Protein AF-A0AAW1S9V8-F1 (afdb_monomer_lite)

Foldseek 3Di:
DPDPVVLVVLVVVLVVLVVVLDDPCLCCQQQVDDPVVCPPPPNNRSRHGDPVSVVVQCVDPSSVVSVVSVQQSQLQVLLVVLVVVCVVVVFPLPVLSVCSNVPVVVSVVVSLVRCCVVPVPPPPPVCCPDVPPHDDDDDD

Sequence (140 aa):
MRSDLHFVPLALLYLYLLVHSWEPDTLSLILPGSLAEGFKGGFSPQFLPSLSGIQLLFSRVVTAASLWVHIMAINLYAARAVYLQGLAQGVPVRHTVLLCAVCGPVGLLSHLATCALWNPVATSEQVITAPGLGPAAEAA

Radius of gyration: 19.99 Å; chains: 1; bounding box: 50×42×50 Å

Secondary structure (DSSP, 8-state):
--SGGGGHHHHHHHHHHHHHT--TTHHHHH--S-HHHHTSSSS--TTSPPHHHHHHHHHSHHHHHHHHHHHHHHHHHHHHHHHHHHHHHT---HHHHHHHHH-HHHHHHHHHHHHHHH-TTSHHHHHHSSTT-S-S-S--

pLDDT: mean 77.25, std 16.5, range [32.91, 95.44]

InterPro domains:
  IPR025461 ABA DEFICIENT 4-like [PF14108] (1-111)

Organism: NCBI:txid381761

Structure (mmCIF, N/CA/C/O backbone):
data_AF-A0AAW1S9V8-F1
#
_entry.id   AF-A0AAW1S9V8-F1
#
loop_
_atom_site.group_PDB
_atom_site.id
_atom_site.type_symbol
_atom_site.label_atom_id
_atom_site.label_alt_id
_atom_site.label_comp_id
_atom_site.label_asym_id
_atom_site.label_entity_id
_atom_site.label_seq_id
_atom_site.pdbx_PDB_ins_code
_atom_site.Cartn_x
_atom_site.Cartn_y
_atom_site.Cartn_z
_atom_site.occupancy
_atom_site.B_iso_or_equiv
_atom_site.auth_seq_id
_atom_site.auth_comp_id
_atom_site.auth_asym_id
_atom_site.auth_atom_id
_atom_site.pdbx_PDB_model_num
ATOM 1 N N . MET A 1 1 ? -19.215 -0.598 2.916 1.00 60.19 1 MET A N 1
ATOM 2 C CA . MET A 1 1 ? -17.877 -0.951 3.448 1.00 60.19 1 MET A CA 1
ATOM 3 C C . MET A 1 1 ? -17.667 -2.437 3.736 1.00 60.19 1 MET A C 1
ATOM 5 O O . MET A 1 1 ? -16.524 -2.854 3.670 1.00 60.19 1 MET A O 1
ATOM 9 N N . ARG A 1 2 ? -18.683 -3.266 4.040 1.00 65.75 2 ARG A N 1
ATOM 10 C CA . ARG A 1 2 ? -18.447 -4.715 4.249 1.00 65.75 2 ARG A CA 1
ATOM 11 C C . ARG A 1 2 ? -18.029 -5.475 2.985 1.00 65.75 2 ARG A C 1
ATOM 13 O O . ARG A 1 2 ? -17.296 -6.439 3.106 1.00 65.75 2 ARG A O 1
ATOM 20 N N . SER A 1 3 ? -18.438 -5.027 1.800 1.00 79.25 3 SER A N 1
ATOM 21 C CA . SER A 1 3 ? -18.011 -5.635 0.537 1.00 79.25 3 SER A CA 1
ATOM 22 C C . SER A 1 3 ? -16.634 -5.128 0.105 1.00 79.25 3 SER A C 1
ATOM 24 O O . SER A 1 3 ? -16.372 -3.926 0.181 1.00 79.25 3 SER A O 1
ATOM 26 N N . ASP A 1 4 ? -15.792 -6.033 -0.389 1.00 78.25 4 ASP A N 1
ATOM 27 C CA . ASP A 1 4 ? -14.463 -5.713 -0.924 1.00 78.25 4 ASP A CA 1
ATOM 28 C C . ASP A 1 4 ? -14.524 -5.153 -2.359 1.00 78.25 4 ASP A C 1
ATOM 30 O O . ASP A 1 4 ? -13.529 -4.658 -2.886 1.00 78.25 4 ASP A O 1
ATOM 34 N N . LEU A 1 5 ? -15.719 -5.125 -2.967 1.00 85.44 5 LEU A N 1
ATOM 35 C CA . LEU A 1 5 ? -15.956 -4.598 -4.317 1.00 85.44 5 LEU A CA 1
ATOM 36 C C . LEU A 1 5 ? -15.515 -3.137 -4.490 1.00 85.44 5 LEU A C 1
ATOM 38 O O . LEU A 1 5 ? -15.203 -2.713 -5.598 1.00 85.44 5 LEU A O 1
ATOM 42 N N . HIS A 1 6 ? -15.444 -2.364 -3.407 1.00 85.69 6 HIS A N 1
ATOM 43 C CA . HIS A 1 6 ? -14.998 -0.970 -3.453 1.00 85.69 6 HIS A CA 1
ATOM 44 C C . HIS A 1 6 ? -13.511 -0.817 -3.821 1.00 85.69 6 HIS A C 1
ATOM 46 O O . HIS A 1 6 ? -13.120 0.243 -4.302 1.00 85.69 6 HIS A O 1
ATOM 52 N N . PHE A 1 7 ? -12.691 -1.858 -3.632 1.00 87.38 7 PHE A N 1
ATOM 53 C CA . PHE A 1 7 ? -11.267 -1.842 -3.988 1.00 87.38 7 PHE A CA 1
ATOM 54 C C . PHE A 1 7 ? -11.005 -2.287 -5.428 1.00 87.38 7 PHE A C 1
ATOM 56 O O . PHE A 1 7 ? -9.938 -2.002 -5.964 1.00 87.38 7 PHE A O 1
ATOM 63 N N . VAL A 1 8 ? -11.981 -2.932 -6.076 1.00 91.06 8 VAL A N 1
ATOM 64 C CA . VAL A 1 8 ? -11.879 -3.411 -7.463 1.00 91.06 8 VAL A CA 1
ATOM 65 C C . VAL A 1 8 ? -11.452 -2.316 -8.447 1.00 91.06 8 VAL A C 1
ATOM 67 O O . VAL A 1 8 ? -10.481 -2.551 -9.161 1.00 91.06 8 VAL A O 1
ATOM 70 N N . PRO A 1 9 ? -12.075 -1.119 -8.503 1.00 92.81 9 PRO A N 1
ATOM 71 C CA . PRO A 1 9 ? -11.646 -0.092 -9.455 1.00 92.81 9 PRO A CA 1
ATOM 72 C C . PRO A 1 9 ? -10.193 0.343 -9.232 1.00 92.81 9 PRO A C 1
ATOM 74 O O . PRO A 1 9 ? -9.464 0.575 -10.193 1.00 92.81 9 PRO A O 1
ATOM 77 N N . LEU A 1 10 ? -9.750 0.401 -7.975 1.00 91.56 10 LEU A N 1
ATOM 78 C CA . LEU A 1 10 ? -8.387 0.789 -7.625 1.00 91.56 10 LEU A CA 1
ATOM 79 C C . LEU A 1 10 ? -7.375 -0.313 -7.967 1.00 91.56 10 LEU A C 1
ATOM 81 O O . LEU A 1 10 ? -6.297 -0.019 -8.476 1.00 91.56 10 LEU A O 1
ATOM 85 N N . ALA A 1 11 ? -7.743 -1.578 -7.753 1.00 92.25 11 ALA A N 1
ATOM 86 C CA . ALA A 1 11 ? -6.943 -2.736 -8.140 1.00 92.25 11 ALA A CA 1
ATOM 87 C C . ALA A 1 11 ? -6.803 -2.851 -9.666 1.00 92.25 11 ALA A C 1
ATOM 89 O O . ALA A 1 11 ? -5.708 -3.100 -10.166 1.00 92.25 11 ALA A O 1
ATOM 90 N N . LEU A 1 12 ? -7.887 -2.616 -10.412 1.00 95.00 12 LEU A N 1
ATOM 91 C CA . LEU A 1 12 ? -7.861 -2.592 -11.876 1.00 95.00 12 LEU A CA 1
ATOM 92 C C . LEU A 1 12 ? -7.008 -1.434 -12.403 1.00 95.00 12 LEU A C 1
ATOM 94 O O . LEU A 1 12 ? -6.202 -1.641 -13.308 1.00 95.00 12 LEU A O 1
ATOM 98 N N . LEU A 1 13 ? -7.134 -0.240 -11.815 1.00 94.81 13 LEU A N 1
ATOM 99 C CA . LEU A 1 13 ? -6.293 0.908 -12.157 1.00 94.81 13 LEU A CA 1
ATOM 100 C C . LEU A 1 13 ? -4.813 0.627 -11.873 1.00 94.81 13 LEU A C 1
ATOM 102 O O . LEU A 1 13 ? -3.963 0.927 -12.709 1.00 94.81 13 LEU A O 1
ATOM 106 N N . TYR A 1 14 ? -4.503 0.026 -10.721 1.00 94.25 14 TYR A N 1
ATOM 107 C CA . TYR A 1 14 ? -3.142 -0.392 -10.394 1.00 94.25 14 TYR A CA 1
ATOM 108 C C . TYR A 1 14 ? -2.601 -1.378 -11.428 1.00 94.25 14 TYR A C 1
ATOM 110 O O . TYR A 1 14 ? -1.521 -1.150 -11.963 1.00 94.25 14 TYR A O 1
ATOM 118 N N . LEU A 1 15 ? -3.353 -2.436 -11.747 1.00 94.38 15 LEU A N 1
ATOM 119 C CA . LEU A 1 15 ? -2.928 -3.444 -12.716 1.00 94.38 15 LEU A CA 1
ATOM 120 C C . LEU A 1 15 ? -2.704 -2.828 -14.101 1.00 94.38 15 LEU A C 1
ATOM 122 O O . LEU A 1 15 ? -1.698 -3.116 -14.746 1.00 94.38 15 LEU A O 1
ATOM 126 N N . TYR A 1 16 ? -3.602 -1.939 -14.527 1.00 95.44 16 TYR A N 1
ATOM 127 C CA . TYR A 1 16 ? -3.459 -1.191 -15.769 1.00 95.44 16 TYR A CA 1
ATOM 128 C C . TYR A 1 16 ? -2.153 -0.387 -15.789 1.00 95.44 16 TYR A C 1
ATOM 130 O O . TYR A 1 16 ? -1.352 -0.550 -16.709 1.00 95.44 16 TYR A O 1
ATOM 138 N N . LEU A 1 17 ? -1.896 0.433 -14.766 1.00 93.31 17 LEU A N 1
ATOM 139 C CA . LEU A 1 17 ? -0.679 1.248 -14.690 1.00 93.31 17 LEU A CA 1
ATOM 140 C C . LEU A 1 17 ? 0.585 0.396 -14.567 1.00 93.31 17 LEU A C 1
ATOM 142 O O . LEU A 1 17 ? 1.603 0.727 -15.166 1.00 93.31 17 LEU A O 1
ATOM 146 N N . LEU A 1 18 ? 0.524 -0.708 -13.822 1.00 92.31 18 LEU A N 1
ATOM 147 C CA . LEU A 1 18 ? 1.647 -1.617 -13.640 1.00 92.31 18 LEU A CA 1
ATOM 148 C C . LEU A 1 18 ? 2.066 -2.235 -14.974 1.00 92.31 18 LEU A C 1
ATOM 150 O O . LEU A 1 18 ? 3.240 -2.162 -15.323 1.00 92.31 18 LEU A O 1
ATOM 154 N N . VAL A 1 19 ? 1.117 -2.772 -15.744 1.00 92.38 19 VAL A N 1
ATOM 155 C CA . VAL A 1 19 ? 1.401 -3.356 -17.065 1.00 92.38 19 VAL A CA 1
ATOM 156 C C . VAL A 1 19 ? 1.964 -2.303 -18.022 1.00 92.38 19 VAL A C 1
ATOM 158 O O . VAL A 1 19 ? 2.897 -2.592 -18.762 1.00 92.38 19 VAL A O 1
ATOM 161 N N . HIS A 1 20 ? 1.463 -1.067 -17.968 1.00 91.25 20 HIS A N 1
ATOM 162 C CA . HIS A 1 20 ? 1.975 0.025 -18.803 1.00 91.25 20 HIS A CA 1
ATOM 163 C C . HIS A 1 20 ? 3.322 0.589 -18.329 1.00 91.25 20 HIS A C 1
ATOM 165 O O . HIS A 1 20 ? 4.010 1.233 -19.113 1.00 91.25 20 HIS A O 1
ATOM 171 N N . SER A 1 21 ? 3.711 0.370 -17.070 1.00 89.62 21 SER A N 1
ATOM 172 C CA . SER A 1 21 ? 5.011 0.810 -16.542 1.00 89.62 21 SER A CA 1
ATOM 173 C C . SER A 1 21 ? 6.179 -0.105 -16.916 1.00 89.62 21 SER A C 1
ATOM 175 O O . SER A 1 21 ? 7.329 0.241 -16.646 1.00 89.62 21 SER A O 1
ATOM 177 N N . TRP A 1 22 ? 5.902 -1.276 -17.499 1.00 86.06 22 TRP A N 1
ATOM 178 C CA . TRP A 1 22 ? 6.944 -2.210 -17.911 1.00 86.06 22 TRP A CA 1
ATOM 179 C C . TRP A 1 22 ? 7.695 -1.669 -19.123 1.00 86.06 22 TRP A C 1
ATOM 181 O O . TRP A 1 22 ? 7.169 -1.627 -20.234 1.00 86.06 22 TRP A O 1
ATOM 191 N N . GLU A 1 23 ? 8.955 -1.311 -18.906 1.00 84.56 23 GLU A N 1
ATOM 192 C CA . GLU A 1 23 ? 9.905 -1.000 -19.966 1.00 84.56 23 GLU A CA 1
ATOM 193 C C . GLU A 1 23 ? 10.959 -2.118 -20.075 1.00 84.56 23 GLU A C 1
ATOM 195 O O . GLU A 1 23 ? 11.191 -2.854 -19.109 1.00 84.56 23 GLU A O 1
ATOM 200 N N . PRO A 1 24 ? 11.614 -2.281 -21.240 1.00 81.25 24 PRO A N 1
ATOM 201 C CA . PRO A 1 24 ? 12.567 -3.373 -21.466 1.00 81.25 24 PRO A CA 1
ATOM 202 C C . PRO A 1 24 ? 13.739 -3.394 -20.475 1.00 81.25 24 PRO A C 1
ATOM 204 O O . PRO A 1 24 ? 14.313 -4.446 -20.209 1.00 81.25 24 PRO A O 1
ATOM 207 N N . ASP A 1 25 ? 14.087 -2.237 -19.919 1.00 82.19 25 ASP A N 1
ATOM 208 C CA . ASP A 1 25 ? 15.167 -2.051 -18.956 1.00 82.19 25 ASP A CA 1
ATOM 209 C C . ASP A 1 25 ? 14.716 -2.189 -17.492 1.00 82.19 25 ASP A C 1
ATOM 211 O O . ASP A 1 25 ? 15.561 -2.287 -16.603 1.00 82.19 25 ASP A O 1
ATOM 215 N N . THR A 1 26 ? 13.408 -2.258 -17.210 1.00 81.69 26 THR A N 1
ATOM 216 C CA . THR A 1 26 ? 12.866 -2.356 -15.845 1.00 81.69 26 THR A CA 1
ATOM 217 C C . THR A 1 26 ? 13.440 -3.555 -15.088 1.00 81.69 26 THR A C 1
ATOM 219 O O . THR A 1 26 ? 13.852 -3.416 -13.938 1.00 81.69 26 THR A O 1
ATOM 222 N N . LEU A 1 27 ? 13.530 -4.725 -15.729 1.00 78.31 27 LEU A N 1
ATOM 223 C CA . LEU A 1 27 ? 14.093 -5.924 -15.096 1.00 78.31 27 LEU A CA 1
ATOM 224 C C . LEU A 1 27 ? 15.596 -5.788 -14.839 1.00 78.31 27 LEU A C 1
ATOM 226 O O . LEU A 1 27 ? 16.070 -6.207 -13.788 1.00 78.31 27 LEU A O 1
ATOM 230 N N . SER A 1 28 ? 16.329 -5.157 -15.757 1.00 79.00 28 SER A N 1
ATOM 231 C CA . SER A 1 28 ? 17.765 -4.904 -15.604 1.00 79.00 28 SER A CA 1
ATOM 232 C C . SER A 1 28 ? 18.067 -3.903 -14.484 1.00 79.00 28 SER A C 1
ATOM 234 O O . SER A 1 28 ? 19.102 -4.013 -13.833 1.00 79.00 28 SER A O 1
ATOM 236 N N . LEU A 1 29 ? 17.165 -2.948 -14.236 1.00 75.94 29 LEU A N 1
ATOM 237 C CA . LEU A 1 29 ? 17.288 -1.964 -13.155 1.00 75.94 29 LEU A CA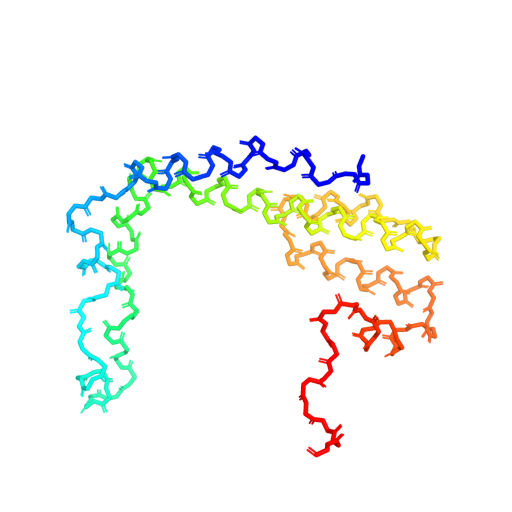 1
ATOM 238 C C . LEU A 1 29 ? 16.927 -2.544 -11.780 1.00 75.94 29 LEU A C 1
ATOM 240 O O . LEU A 1 29 ? 17.526 -2.147 -10.779 1.0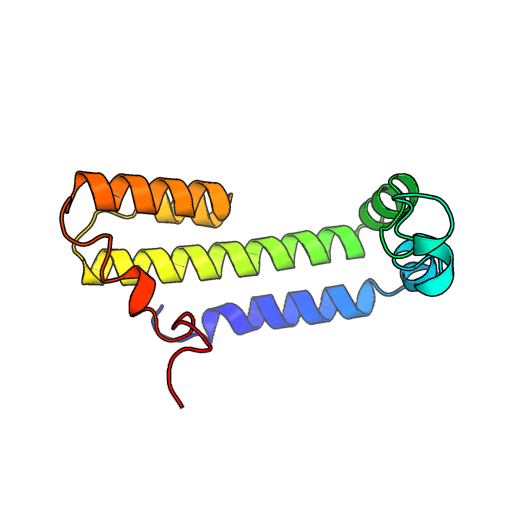0 75.94 29 LEU A O 1
ATOM 244 N N . ILE A 1 30 ? 15.955 -3.460 -11.721 1.00 77.94 30 ILE A N 1
ATOM 245 C CA . ILE A 1 30 ? 15.483 -4.068 -10.465 1.00 77.94 30 ILE A CA 1
ATOM 246 C C . ILE A 1 30 ? 16.348 -5.266 -10.054 1.00 77.94 30 ILE A C 1
ATOM 248 O O . ILE A 1 30 ? 16.597 -5.455 -8.866 1.00 77.94 30 ILE A O 1
ATOM 252 N N . LEU A 1 31 ? 16.825 -6.059 -11.016 1.00 76.06 31 LEU A N 1
ATOM 253 C CA . LEU A 1 31 ? 17.566 -7.302 -10.781 1.00 76.06 31 LEU A CA 1
ATOM 254 C C . LEU A 1 31 ? 18.890 -7.293 -11.568 1.00 76.06 31 LEU A C 1
ATOM 256 O O . LEU A 1 31 ? 19.032 -8.026 -12.549 1.00 76.06 31 LEU A O 1
ATOM 260 N N . PRO A 1 32 ? 19.871 -6.464 -11.171 1.00 67.19 32 PRO A N 1
ATOM 261 C CA . PRO A 1 32 ? 21.104 -6.295 -11.934 1.00 67.19 32 PRO A CA 1
ATOM 262 C C . PRO A 1 32 ? 22.040 -7.522 -11.944 1.00 67.19 32 PRO A C 1
ATOM 264 O O . PRO A 1 32 ? 23.022 -7.499 -12.684 1.00 67.19 32 PRO A O 1
ATOM 267 N N . GLY A 1 33 ? 21.788 -8.595 -11.177 1.00 65.44 33 GLY A N 1
ATOM 268 C CA . GLY A 1 33 ? 22.679 -9.763 -11.188 1.00 65.44 33 GLY A CA 1
ATOM 269 C C . GLY A 1 33 ? 22.148 -11.078 -10.604 1.00 65.44 33 GLY A C 1
ATOM 270 O O . GLY A 1 33 ? 20.969 -11.238 -10.303 1.00 65.44 33 GLY A O 1
ATOM 271 N N . SER A 1 34 ? 23.061 -12.051 -10.484 1.00 64.88 34 SER A N 1
ATOM 272 C CA . SER A 1 34 ? 22.815 -13.426 -10.020 1.00 64.88 34 SER A CA 1
ATOM 273 C C . SER A 1 34 ? 22.997 -13.584 -8.504 1.00 64.88 34 SER A C 1
ATOM 275 O O . SER A 1 34 ? 23.922 -13.022 -7.914 1.00 64.88 34 SER A O 1
ATOM 277 N N . LEU A 1 35 ? 22.179 -14.448 -7.884 1.00 62.06 35 LEU A N 1
ATOM 278 C CA . LEU A 1 35 ? 22.233 -14.786 -6.451 1.00 62.06 35 LEU A CA 1
ATOM 279 C C . LEU A 1 35 ? 23.611 -15.288 -6.021 1.00 62.06 35 LEU A C 1
ATOM 281 O O . LEU A 1 35 ? 24.082 -14.968 -4.936 1.00 62.06 35 LEU A O 1
ATOM 285 N N . ALA A 1 36 ? 24.282 -16.034 -6.898 1.00 63.47 36 ALA A N 1
ATOM 286 C CA . ALA A 1 36 ? 25.591 -16.608 -6.621 1.00 63.47 36 ALA A CA 1
ATOM 287 C C . ALA A 1 36 ? 26.726 -15.569 -6.617 1.00 63.47 36 ALA A C 1
ATOM 289 O O . ALA A 1 36 ? 27.781 -15.836 -6.047 1.00 63.47 36 ALA A O 1
ATOM 290 N N . GLU A 1 37 ? 26.544 -14.408 -7.251 1.00 65.31 37 GLU A N 1
ATOM 291 C CA . GLU A 1 37 ? 27.544 -13.333 -7.257 1.00 65.31 37 GLU A CA 1
ATOM 292 C C . GLU A 1 37 ? 27.366 -12.376 -6.078 1.00 65.31 37 GLU A C 1
ATOM 294 O O . GLU A 1 37 ? 28.359 -11.931 -5.506 1.00 65.31 37 GLU A O 1
ATOM 299 N N . GLY A 1 38 ? 26.123 -12.154 -5.636 1.00 65.38 38 GLY A N 1
ATOM 300 C CA . GLY A 1 38 ? 25.827 -11.284 -4.495 1.00 65.38 38 GLY A CA 1
ATOM 301 C C . GLY A 1 38 ? 26.370 -11.774 -3.144 1.00 65.38 38 GLY A C 1
ATOM 302 O O . GLY A 1 38 ? 26.550 -10.971 -2.236 1.00 65.38 38 GLY A O 1
ATOM 303 N N . PHE A 1 39 ? 26.688 -13.069 -3.010 1.00 63.91 39 PHE A N 1
ATOM 304 C CA . PHE A 1 39 ? 27.295 -13.645 -1.797 1.00 63.91 39 PHE A CA 1
ATOM 305 C C . PHE A 1 39 ? 28.827 -13.771 -1.850 1.00 63.91 39 PHE A C 1
ATOM 307 O O . PHE A 1 39 ? 29.438 -14.163 -0.856 1.00 63.91 39 PHE A O 1
ATOM 314 N N . LYS A 1 40 ? 29.477 -13.448 -2.978 1.00 68.38 40 LYS A N 1
ATOM 315 C CA . LYS A 1 40 ? 30.936 -13.623 -3.140 1.00 68.38 40 LYS A CA 1
ATOM 316 C C . LYS A 1 40 ? 31.776 -12.449 -2.619 1.00 68.38 40 LYS A C 1
ATOM 318 O O . LYS A 1 40 ? 32.985 -12.607 -2.493 1.00 68.38 40 LYS A O 1
ATOM 323 N N . GLY A 1 41 ? 31.169 -11.294 -2.320 1.00 59.91 41 GLY A N 1
ATOM 324 C CA . GLY A 1 41 ? 31.891 -10.029 -2.100 1.00 59.91 41 GLY A CA 1
ATOM 325 C C . GLY A 1 41 ? 31.452 -9.175 -0.903 1.00 59.91 41 GLY A C 1
ATOM 326 O O . GLY A 1 41 ? 31.712 -7.977 -0.907 1.00 59.91 41 GLY A O 1
ATOM 327 N N . GLY A 1 42 ? 30.799 -9.746 0.115 1.00 66.44 42 GLY A N 1
ATOM 328 C CA . GLY A 1 42 ? 30.199 -8.990 1.230 1.00 66.44 42 GLY A CA 1
ATOM 329 C C . GLY A 1 42 ? 28.696 -8.756 1.032 1.00 66.44 42 GLY A C 1
ATOM 330 O O . GLY A 1 42 ? 28.069 -9.463 0.250 1.00 66.44 42 GLY A O 1
ATOM 331 N N . PHE A 1 43 ? 28.086 -7.797 1.745 1.00 60.78 43 PHE A N 1
ATOM 332 C CA . PHE A 1 43 ? 26.657 -7.471 1.585 1.00 60.78 43 PHE A CA 1
ATOM 333 C C . PHE A 1 43 ? 26.440 -6.633 0.312 1.00 60.78 43 PHE A C 1
ATOM 335 O O . PHE A 1 43 ? 26.155 -5.438 0.364 1.00 60.78 43 PHE A O 1
ATOM 342 N N . SER A 1 44 ? 26.617 -7.270 -0.846 1.00 58.41 44 SER A N 1
ATOM 343 C CA . SER A 1 44 ? 26.351 -6.719 -2.178 1.00 58.41 44 SER A CA 1
ATOM 344 C C . SER A 1 44 ? 25.182 -7.486 -2.795 1.00 58.41 44 SER A C 1
ATOM 346 O O . SER A 1 44 ? 25.379 -8.295 -3.698 1.00 58.41 44 SER A O 1
ATOM 348 N N . PRO A 1 45 ? 23.954 -7.346 -2.269 1.00 59.50 45 PRO A N 1
ATOM 349 C CA . PRO A 1 45 ? 22.826 -8.084 -2.804 1.00 59.50 45 PRO A CA 1
ATOM 350 C C . PRO A 1 45 ? 22.531 -7.578 -4.219 1.00 59.50 45 PRO A C 1
ATOM 352 O O . PRO A 1 45 ? 21.902 -6.544 -4.410 1.00 59.50 45 PRO A O 1
ATOM 355 N N . GLN A 1 46 ? 22.964 -8.342 -5.218 1.00 60.50 46 GLN A N 1
ATOM 356 C CA . GLN A 1 46 ? 22.793 -8.045 -6.645 1.00 60.50 46 GLN A CA 1
ATOM 357 C C . GLN A 1 46 ? 21.322 -8.058 -7.117 1.00 60.50 46 GLN A C 1
ATOM 359 O O . GLN A 1 46 ? 21.050 -7.823 -8.289 1.00 60.50 46 GLN A O 1
ATOM 364 N N . PHE A 1 47 ? 20.376 -8.319 -6.207 1.00 63.19 47 PHE A N 1
ATOM 365 C CA . PHE A 1 47 ? 18.928 -8.176 -6.404 1.00 63.19 47 PHE A CA 1
ATOM 366 C C . PHE A 1 47 ? 18.327 -6.957 -5.708 1.00 63.19 47 PHE A C 1
ATOM 368 O O . PHE A 1 47 ? 17.114 -6.764 -5.766 1.00 63.19 47 PHE A O 1
ATOM 375 N N . LEU A 1 48 ? 19.135 -6.160 -5.007 1.00 68.81 48 LEU A N 1
ATOM 376 C CA . LEU A 1 48 ? 18.687 -4.845 -4.593 1.00 68.81 48 LEU A CA 1
ATOM 377 C C . LEU A 1 48 ? 18.947 -3.875 -5.744 1.00 68.81 48 LEU A C 1
ATOM 379 O O . LEU A 1 48 ? 20.084 -3.785 -6.218 1.00 68.81 48 LEU A O 1
ATOM 383 N N . PRO A 1 49 ? 17.920 -3.137 -6.194 1.00 70.06 49 PRO A N 1
ATOM 384 C CA . PRO A 1 49 ? 18.131 -2.089 -7.170 1.00 70.06 49 PRO A CA 1
ATOM 385 C C . PRO A 1 49 ? 19.118 -1.067 -6.604 1.00 70.06 49 PRO A C 1
ATOM 387 O O . PRO A 1 49 ? 19.052 -0.684 -5.431 1.00 70.06 49 PRO A O 1
ATOM 390 N N . SER A 1 50 ? 20.045 -0.616 -7.446 1.00 79.31 50 SER A N 1
ATOM 391 C CA . SER A 1 50 ? 20.940 0.477 -7.080 1.00 79.31 50 SER A CA 1
ATOM 392 C C . SER A 1 50 ? 20.125 1.746 -6.822 1.00 79.31 50 SER A C 1
ATOM 394 O O . SER A 1 50 ? 19.062 1.943 -7.411 1.00 79.31 50 SER A O 1
ATOM 396 N N . LEU A 1 51 ? 20.626 2.653 -5.976 1.00 81.50 51 LEU A N 1
ATOM 397 C CA . LEU A 1 51 ? 19.932 3.918 -5.704 1.00 81.50 51 LEU A CA 1
ATOM 398 C C . LEU A 1 51 ? 19.653 4.708 -6.997 1.00 81.50 51 LEU A C 1
ATOM 400 O O . LEU A 1 51 ? 18.585 5.297 -7.142 1.00 81.50 51 LEU A O 1
ATOM 404 N N . SER A 1 52 ? 20.580 4.667 -7.960 1.00 82.56 52 SER A N 1
ATOM 405 C CA . SER A 1 52 ? 20.398 5.262 -9.286 1.00 82.56 52 SER A CA 1
ATOM 406 C C . SER A 1 52 ? 19.326 4.547 -10.116 1.00 82.56 52 SER A C 1
ATOM 408 O O . SER A 1 52 ? 18.548 5.214 -10.795 1.00 82.56 52 SER A O 1
ATOM 410 N N . GLY A 1 53 ? 19.230 3.217 -10.032 1.00 82.50 53 GLY A N 1
ATOM 411 C CA . GLY A 1 53 ? 18.158 2.442 -10.659 1.00 82.50 53 GLY A CA 1
ATOM 412 C C . GLY A 1 53 ? 16.785 2.756 -10.063 1.00 82.50 53 GLY A C 1
ATOM 413 O O . GLY A 1 53 ? 15.828 2.969 -10.803 1.00 82.50 53 GLY A O 1
ATOM 414 N N . ILE A 1 54 ? 16.701 2.894 -8.736 1.00 85.19 54 ILE A N 1
ATOM 415 C CA . ILE A 1 54 ? 15.491 3.341 -8.029 1.00 85.19 54 ILE A CA 1
ATOM 416 C C . ILE A 1 54 ? 15.096 4.753 -8.480 1.00 85.19 54 ILE A C 1
ATOM 418 O O . ILE A 1 54 ? 13.935 4.998 -8.805 1.00 85.19 54 ILE A O 1
ATOM 422 N N . GLN A 1 55 ? 16.055 5.680 -8.529 1.00 87.50 55 GLN A N 1
ATOM 423 C CA . GLN A 1 55 ? 15.817 7.050 -8.984 1.00 87.50 55 GLN A CA 1
ATOM 424 C C . GLN A 1 55 ? 15.297 7.087 -10.426 1.00 87.50 55 GLN A C 1
ATOM 426 O O . GLN A 1 55 ? 14.381 7.852 -10.723 1.00 87.50 55 GLN A O 1
ATOM 431 N N . LEU A 1 56 ? 15.854 6.259 -11.312 1.00 87.19 56 LEU A N 1
ATOM 432 C CA . LEU A 1 56 ? 15.415 6.160 -12.702 1.00 87.19 56 LEU A CA 1
ATOM 433 C C . LEU A 1 56 ? 14.016 5.540 -12.823 1.00 87.19 56 LEU A C 1
ATOM 435 O O . LEU A 1 56 ? 13.196 6.020 -13.598 1.00 87.19 56 LEU A O 1
ATOM 439 N N . LEU A 1 57 ? 13.705 4.518 -12.026 1.00 86.81 57 LEU A N 1
ATOM 440 C CA . LEU A 1 57 ? 12.362 3.936 -11.985 1.00 86.81 57 LEU A CA 1
ATOM 441 C C . LEU A 1 57 ? 11.326 4.954 -11.496 1.00 86.81 57 LEU A C 1
ATOM 443 O O . LEU A 1 57 ? 10.253 5.049 -12.083 1.00 86.81 57 LEU A O 1
ATOM 447 N N . PHE A 1 58 ? 11.645 5.750 -10.472 1.00 87.62 58 PHE A N 1
ATOM 448 C CA . PHE A 1 58 ? 10.730 6.771 -9.949 1.00 87.62 58 PHE A CA 1
ATOM 449 C C . PHE A 1 58 ? 10.691 8.075 -10.746 1.00 87.62 58 PHE A C 1
ATOM 451 O O . PHE A 1 58 ? 9.760 8.857 -10.556 1.00 87.62 58 PHE A O 1
ATOM 458 N N . SER A 1 59 ? 11.639 8.321 -11.653 1.00 89.88 59 SER A N 1
ATOM 459 C CA . SER A 1 59 ? 11.544 9.455 -12.580 1.00 89.88 59 SER A CA 1
ATOM 460 C C . SER A 1 59 ? 10.482 9.225 -13.664 1.00 89.88 59 SER A C 1
ATOM 462 O O . SER A 1 59 ? 9.951 10.184 -14.228 1.00 89.88 59 SER A O 1
ATOM 464 N N . ARG A 1 60 ? 10.118 7.962 -13.928 1.00 90.88 60 ARG A N 1
ATOM 465 C CA . ARG A 1 60 ? 9.061 7.592 -14.872 1.00 90.88 60 ARG A CA 1
ATOM 466 C C . ARG A 1 60 ? 7.688 7.834 -14.264 1.00 90.88 60 ARG A C 1
ATOM 468 O O . ARG A 1 60 ? 7.306 7.208 -13.277 1.00 90.88 60 ARG A O 1
ATOM 475 N N . VAL A 1 61 ? 6.907 8.693 -14.915 1.00 91.31 61 VAL A N 1
ATOM 476 C CA . VAL A 1 61 ? 5.573 9.100 -14.444 1.00 91.31 61 VAL A CA 1
ATOM 477 C C . VAL A 1 61 ? 4.641 7.901 -14.252 1.00 91.31 61 VAL A C 1
ATOM 479 O O . VAL A 1 61 ? 3.952 7.829 -13.240 1.00 91.31 61 VAL A O 1
ATOM 482 N N . VAL A 1 62 ? 4.637 6.938 -15.181 1.00 91.88 62 VAL A N 1
ATOM 483 C CA . VAL A 1 62 ? 3.745 5.764 -15.116 1.00 91.88 62 VAL A CA 1
ATOM 484 C C . VAL A 1 62 ? 4.137 4.826 -13.967 1.00 91.88 62 VAL A C 1
ATOM 486 O O . VAL A 1 62 ? 3.267 4.369 -13.229 1.00 91.88 62 VAL A O 1
ATOM 489 N N . THR A 1 63 ? 5.436 4.599 -13.757 1.00 91.12 63 THR A N 1
ATOM 490 C CA . THR A 1 63 ? 5.974 3.791 -12.648 1.00 91.12 63 THR A CA 1
ATOM 491 C C . THR A 1 63 ? 5.742 4.454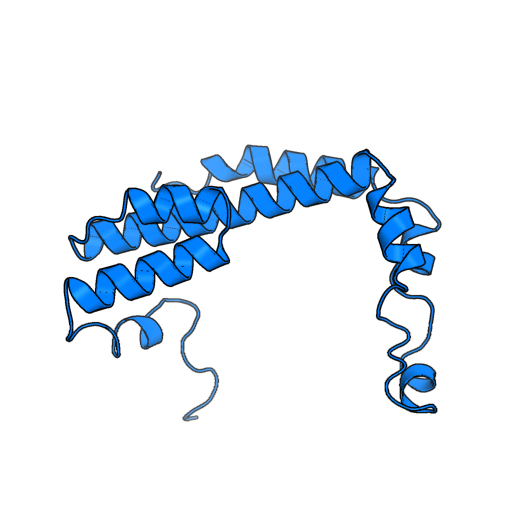 -11.290 1.00 91.12 63 THR A C 1
ATOM 493 O O . THR A 1 63 ? 5.336 3.802 -10.331 1.00 91.12 63 THR A O 1
ATOM 496 N N . ALA A 1 64 ? 5.943 5.770 -11.194 1.00 92.12 64 ALA A N 1
ATOM 497 C CA . ALA A 1 64 ? 5.636 6.514 -9.978 1.00 92.12 64 ALA A CA 1
ATOM 498 C C . ALA A 1 64 ? 4.127 6.493 -9.681 1.00 92.12 64 ALA A C 1
ATOM 500 O O . ALA A 1 64 ? 3.722 6.253 -8.544 1.00 92.12 64 ALA A O 1
ATOM 501 N N . ALA A 1 65 ? 3.284 6.691 -10.699 1.00 93.38 65 ALA A N 1
ATOM 502 C CA . ALA A 1 65 ? 1.833 6.630 -10.557 1.00 93.38 65 ALA A CA 1
ATOM 503 C C . ALA A 1 65 ? 1.355 5.238 -10.116 1.00 93.38 65 ALA A C 1
ATOM 505 O O . ALA A 1 65 ? 0.497 5.146 -9.236 1.00 93.38 65 ALA A O 1
ATOM 506 N N . SER A 1 66 ? 1.922 4.159 -10.669 1.00 93.75 66 SER A N 1
ATOM 507 C CA . SER A 1 66 ? 1.576 2.794 -10.258 1.00 93.75 66 SER A CA 1
ATOM 508 C C . SER A 1 66 ? 1.936 2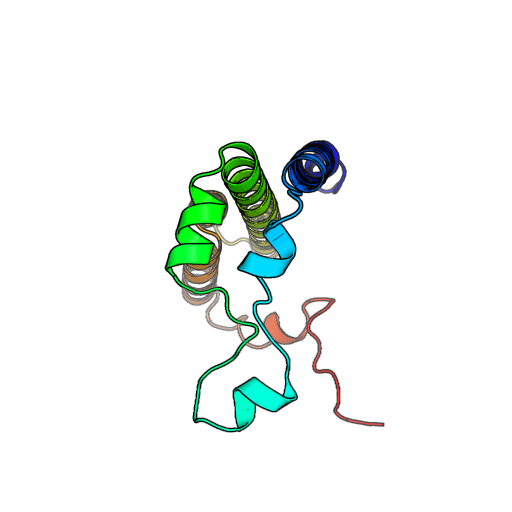.539 -8.789 1.00 93.75 66 SER A C 1
ATOM 510 O O . SER A 1 66 ? 1.112 1.973 -8.065 1.00 93.75 66 SER A O 1
ATOM 512 N N . LEU A 1 67 ? 3.082 3.043 -8.305 1.00 93.00 67 LEU A N 1
ATOM 513 C CA . LEU A 1 67 ? 3.425 2.995 -6.880 1.00 93.00 67 LEU A CA 1
ATOM 514 C C . LEU A 1 67 ? 2.416 3.776 -6.025 1.00 93.00 67 LEU A C 1
ATOM 516 O O . LEU A 1 67 ? 1.960 3.267 -5.002 1.00 93.00 67 LEU A O 1
ATOM 520 N N . TRP A 1 68 ? 2.053 4.999 -6.414 1.00 93.00 68 TRP A N 1
ATOM 521 C CA . TRP A 1 68 ? 1.103 5.805 -5.640 1.00 93.00 68 TRP A CA 1
ATOM 522 C C . TRP A 1 68 ? -0.260 5.125 -5.512 1.00 93.00 68 TRP A C 1
ATOM 524 O O . TRP A 1 68 ? -0.815 5.063 -4.414 1.00 93.00 68 TRP A O 1
ATOM 534 N N . VAL A 1 69 ? -0.778 4.563 -6.607 1.00 93.88 69 VAL A N 1
ATOM 535 C CA . VAL A 1 69 ? -2.042 3.813 -6.589 1.00 93.88 69 VAL A CA 1
ATOM 536 C C . VAL A 1 69 ? -1.924 2.559 -5.718 1.00 93.88 69 VAL A C 1
ATOM 538 O O . VAL A 1 69 ? -2.838 2.269 -4.946 1.00 93.88 69 VAL A O 1
ATOM 541 N N . HIS A 1 70 ? -0.791 1.856 -5.776 1.00 93.25 70 HIS A N 1
ATOM 542 C CA . HIS A 1 70 ? -0.512 0.707 -4.915 1.00 93.25 70 HIS A CA 1
ATOM 543 C C . HIS A 1 70 ? -0.532 1.076 -3.422 1.00 93.25 70 HIS A C 1
ATOM 545 O O . HIS A 1 70 ? -1.231 0.434 -2.634 1.00 93.25 70 HIS A O 1
ATOM 551 N N . ILE A 1 71 ? 0.170 2.148 -3.034 1.00 92.44 71 ILE A N 1
ATOM 552 C CA . ILE A 1 71 ? 0.211 2.641 -1.647 1.00 92.44 71 ILE A CA 1
ATOM 553 C C . ILE A 1 71 ? -1.187 3.052 -1.180 1.00 92.44 71 ILE A C 1
ATOM 555 O O . ILE A 1 71 ? -1.609 2.669 -0.089 1.00 92.44 71 ILE A O 1
ATOM 559 N N . MET A 1 72 ? -1.934 3.790 -2.005 1.00 90.94 72 MET A N 1
ATOM 560 C CA . MET A 1 72 ? -3.311 4.183 -1.692 1.00 90.94 72 MET A CA 1
ATOM 561 C C . MET A 1 72 ? -4.222 2.971 -1.484 1.00 90.94 72 MET A C 1
ATOM 563 O O . MET A 1 72 ? -5.016 2.966 -0.543 1.00 90.94 72 MET A O 1
ATOM 567 N N . ALA A 1 73 ? -4.087 1.925 -2.303 1.00 91.38 73 ALA A N 1
ATOM 568 C CA . ALA A 1 73 ? -4.877 0.706 -2.154 1.00 91.38 73 ALA A CA 1
ATOM 569 C C . ALA A 1 73 ? -4.620 0.011 -0.815 1.00 91.38 73 ALA A C 1
ATOM 571 O O . ALA A 1 73 ? -5.569 -0.326 -0.103 1.00 91.38 73 ALA A O 1
ATOM 572 N N . ILE A 1 74 ? -3.349 -0.142 -0.443 1.00 91.44 74 ILE A N 1
ATOM 573 C CA . ILE A 1 74 ? -2.961 -0.789 0.814 1.00 91.44 74 ILE A CA 1
ATOM 574 C C . ILE A 1 74 ? -3.385 0.056 2.019 1.00 91.44 74 ILE A C 1
ATOM 576 O O . ILE A 1 74 ? -3.969 -0.477 2.962 1.00 91.44 74 ILE A O 1
ATOM 580 N N . ASN A 1 75 ? -3.162 1.371 1.979 1.00 91.69 75 ASN A N 1
ATOM 581 C CA . ASN A 1 75 ? -3.551 2.282 3.055 1.00 91.69 75 ASN A CA 1
ATOM 582 C C . ASN A 1 75 ? -5.068 2.277 3.292 1.00 91.69 75 ASN A C 1
ATOM 584 O O . ASN A 1 75 ? -5.518 2.191 4.434 1.00 91.69 75 ASN A O 1
ATOM 588 N N . LEU A 1 76 ? -5.875 2.325 2.228 1.00 89.62 76 LEU A N 1
ATOM 589 C CA . LEU A 1 76 ? -7.336 2.266 2.345 1.00 89.62 76 LEU A CA 1
ATOM 590 C C . LEU A 1 76 ? -7.815 0.905 2.861 1.00 89.62 76 LEU A C 1
ATOM 592 O O . LEU A 1 76 ? -8.763 0.844 3.650 1.00 89.62 76 LEU A O 1
ATOM 596 N N . TYR A 1 77 ? -7.160 -0.181 2.447 1.00 89.25 77 TYR A N 1
ATOM 597 C CA . TYR A 1 77 ? -7.468 -1.518 2.947 1.00 89.25 77 TYR A CA 1
ATOM 598 C C . TYR A 1 77 ? -7.167 -1.642 4.448 1.00 89.25 77 TYR A C 1
ATOM 600 O O . TYR A 1 77 ? -8.023 -2.087 5.219 1.00 89.25 77 TYR A O 1
ATOM 608 N N . ALA A 1 78 ? -6.002 -1.165 4.886 1.00 89.31 78 ALA A N 1
ATOM 609 C CA . ALA A 1 78 ? -5.619 -1.138 6.294 1.00 89.31 78 ALA A CA 1
ATOM 610 C C . ALA A 1 78 ? -6.546 -0.230 7.126 1.00 89.31 78 ALA A C 1
ATOM 612 O O . ALA A 1 78 ? -7.028 -0.639 8.185 1.00 89.31 78 ALA A O 1
ATOM 613 N N . ALA A 1 79 ? -6.894 0.956 6.615 1.00 88.94 79 ALA A N 1
ATOM 614 C CA . ALA A 1 79 ? -7.821 1.875 7.272 1.00 88.94 79 ALA A CA 1
ATOM 615 C C . ALA A 1 79 ? -9.206 1.238 7.474 1.00 88.94 79 ALA A C 1
ATOM 617 O O . ALA A 1 79 ? -9.815 1.388 8.536 1.00 88.94 79 ALA A O 1
ATOM 618 N N . ARG A 1 80 ? -9.692 0.470 6.489 1.00 88.50 80 ARG A N 1
ATOM 619 C CA . ARG A 1 80 ? -10.932 -0.309 6.615 1.00 88.50 80 ARG A CA 1
ATOM 620 C C . ARG A 1 80 ? -10.819 -1.398 7.680 1.00 88.50 80 ARG A C 1
ATOM 622 O O . ARG A 1 80 ? -11.760 -1.557 8.456 1.00 88.50 80 ARG A O 1
ATOM 629 N N . ALA A 1 81 ? -9.722 -2.153 7.707 1.00 86.81 81 ALA A N 1
ATOM 630 C CA . ALA A 1 81 ? -9.523 -3.212 8.697 1.00 86.81 81 ALA A CA 1
ATOM 631 C C . ALA A 1 81 ? -9.580 -2.643 10.124 1.00 86.81 81 ALA A C 1
ATOM 633 O O . ALA A 1 81 ? -10.368 -3.108 10.948 1.00 86.81 81 ALA A O 1
ATOM 634 N N . VAL A 1 82 ? -8.854 -1.550 10.361 1.00 87.81 82 VAL A N 1
ATOM 635 C CA . VAL A 1 82 ? -8.857 -0.820 11.635 1.00 87.81 82 VAL A CA 1
ATOM 636 C C . VAL A 1 82 ? -10.239 -0.255 11.973 1.00 87.81 82 VAL A C 1
ATOM 638 O O . VAL A 1 82 ? -10.668 -0.311 13.124 1.00 87.81 82 VAL A O 1
ATOM 641 N N . TYR A 1 83 ? -10.972 0.265 10.984 1.00 87.94 83 TYR A N 1
ATOM 642 C CA . TYR A 1 83 ? -12.335 0.755 11.195 1.00 87.94 83 TYR A CA 1
ATOM 643 C C . TYR A 1 83 ? -13.279 -0.350 11.691 1.00 87.94 83 TYR A C 1
ATOM 645 O O . TYR A 1 83 ? -14.018 -0.150 12.657 1.00 87.94 83 TYR A O 1
ATOM 653 N N . LEU A 1 84 ? -13.248 -1.522 11.048 1.00 86.62 84 LEU A N 1
ATOM 654 C CA . LEU A 1 84 ? -14.083 -2.665 11.426 1.00 86.62 84 LEU A CA 1
ATOM 655 C C . LEU A 1 84 ? -13.694 -3.222 12.800 1.00 86.62 84 LEU A C 1
ATOM 657 O O . LEU A 1 84 ? -14.579 -3.536 13.596 1.00 86.62 84 LEU A O 1
ATOM 661 N N . GLN A 1 85 ? -12.395 -3.287 13.094 1.00 84.81 85 GLN A N 1
ATOM 662 C CA . GLN A 1 85 ? -11.886 -3.698 14.401 1.00 84.81 85 GLN A CA 1
ATOM 663 C C . GLN A 1 85 ? -12.321 -2.727 15.507 1.00 84.81 85 GLN A C 1
ATOM 665 O O . GLN A 1 85 ? -12.849 -3.155 16.532 1.00 84.81 85 GLN A O 1
ATOM 670 N N . GLY A 1 86 ? -12.198 -1.417 15.276 1.00 85.12 86 GLY A N 1
ATOM 671 C CA . GLY A 1 86 ? -12.662 -0.394 16.213 1.00 85.12 86 GLY A CA 1
ATOM 672 C C . GLY A 1 86 ? -14.169 -0.442 16.464 1.00 85.12 86 GLY A C 1
ATOM 673 O O . GLY A 1 86 ? -14.600 -0.261 17.601 1.00 85.12 86 GLY A O 1
ATOM 674 N N . LEU A 1 87 ? -14.972 -0.750 15.437 1.00 85.31 87 LEU A N 1
ATOM 675 C CA . LEU A 1 87 ? -16.419 -0.924 15.587 1.00 85.31 87 LEU A CA 1
ATOM 676 C C . LEU A 1 87 ? -16.767 -2.145 16.453 1.00 85.31 87 LEU A C 1
ATOM 678 O O . LEU A 1 87 ? -17.683 -2.062 17.266 1.00 85.31 87 LEU A O 1
ATOM 682 N N . ALA A 1 88 ? -16.038 -3.255 16.299 1.00 83.38 88 ALA A N 1
ATOM 683 C CA . ALA A 1 88 ? -16.234 -4.461 17.105 1.00 83.38 88 ALA A CA 1
ATOM 684 C C . ALA A 1 88 ? -15.803 -4.270 18.570 1.00 83.38 88 ALA A C 1
ATOM 686 O O . ALA A 1 88 ? -16.437 -4.810 19.471 1.00 83.38 88 ALA A O 1
ATOM 687 N N . GLN A 1 89 ? -14.747 -3.489 18.808 1.00 82.19 89 GLN A N 1
ATOM 688 C CA . GLN A 1 89 ? -14.190 -3.245 20.144 1.00 82.19 89 GLN A CA 1
ATOM 689 C C . GLN A 1 89 ? -14.795 -2.017 20.852 1.00 82.19 89 GLN A C 1
ATOM 691 O O . GLN A 1 89 ? -14.510 -1.787 22.024 1.00 82.19 89 GLN A O 1
ATOM 696 N N . GLY A 1 90 ? -15.606 -1.208 20.161 1.00 80.94 90 GLY A N 1
ATOM 697 C CA . GLY A 1 90 ? -16.174 0.030 20.707 1.00 80.94 90 GLY A CA 1
ATOM 698 C C . GLY A 1 90 ? -15.145 1.149 20.932 1.00 80.94 90 GLY A C 1
ATOM 699 O O . GLY A 1 90 ? -15.369 2.029 21.763 1.00 80.94 90 GLY A O 1
ATOM 700 N N . VAL A 1 91 ? -14.019 1.123 20.211 1.00 83.12 91 VAL A N 1
ATOM 701 C CA . VAL A 1 91 ? -12.899 2.069 20.362 1.00 83.12 91 VAL A CA 1
ATOM 702 C C . VAL A 1 91 ? -13.024 3.203 19.329 1.00 83.12 91 VAL A C 1
ATOM 704 O O . VAL A 1 91 ? -13.310 2.943 18.154 1.00 83.12 91 VAL A O 1
ATOM 707 N N . PRO A 1 92 ? -12.791 4.478 19.700 1.00 83.62 92 PRO A N 1
ATOM 708 C CA . PRO A 1 92 ? -12.834 5.591 18.754 1.00 83.62 92 PRO A CA 1
ATOM 709 C C . PRO A 1 92 ? -11.649 5.554 17.773 1.00 83.62 92 PRO A C 1
ATOM 711 O O . PRO A 1 92 ? -10.562 6.037 18.062 1.00 83.62 92 PRO A O 1
ATOM 714 N N . VAL A 1 93 ? -11.877 5.043 16.562 1.00 87.31 93 VAL A N 1
ATOM 715 C CA . VAL A 1 93 ? -10.831 4.870 15.526 1.00 87.31 93 VAL A CA 1
ATOM 716 C C . VAL A 1 93 ? -10.827 5.942 14.428 1.00 87.31 93 VAL A C 1
ATOM 718 O O . VAL A 1 93 ? -10.143 5.796 13.421 1.00 87.31 93 VAL A O 1
ATOM 721 N N . ARG A 1 94 ? -11.564 7.052 14.581 1.00 84.88 94 ARG A N 1
ATOM 722 C CA . ARG A 1 94 ? -11.687 8.089 13.527 1.00 84.88 94 ARG A CA 1
ATOM 723 C C . ARG A 1 94 ? -10.338 8.705 13.135 1.00 84.88 94 ARG A C 1
ATOM 725 O O . ARG A 1 94 ? -10.035 8.812 11.950 1.00 84.88 94 ARG A O 1
ATOM 732 N N . HIS A 1 95 ? -9.526 9.075 14.126 1.00 82.50 95 HIS A N 1
ATOM 733 C CA . HIS A 1 95 ? -8.191 9.643 13.905 1.00 82.50 95 HIS A CA 1
ATOM 734 C C . HIS A 1 95 ? -7.240 8.614 13.290 1.00 82.50 95 HIS A C 1
ATOM 736 O O . HIS A 1 95 ? -6.496 8.920 12.364 1.00 82.50 95 HIS A O 1
ATOM 742 N N . THR A 1 96 ? -7.334 7.370 13.748 1.00 86.12 96 THR A N 1
ATOM 743 C CA . THR A 1 96 ? -6.548 6.244 13.256 1.00 86.12 96 THR A CA 1
ATOM 744 C C . THR A 1 96 ? -6.845 5.910 11.796 1.00 86.12 96 THR A C 1
ATOM 746 O O . THR A 1 96 ? -5.921 5.687 11.024 1.00 86.12 96 THR A O 1
ATOM 749 N N . VAL A 1 97 ? -8.118 5.926 11.392 1.00 87.19 97 VAL A N 1
ATOM 750 C CA . VAL A 1 97 ? -8.543 5.699 10.000 1.00 87.19 97 VAL A CA 1
ATOM 751 C C . VAL A 1 97 ? -7.968 6.770 9.075 1.00 87.19 97 VAL A C 1
ATOM 753 O O . VAL A 1 97 ? -7.449 6.439 8.011 1.00 87.19 97 VAL A O 1
ATOM 756 N N . LEU A 1 98 ? -8.000 8.040 9.495 1.00 87.81 98 LEU A N 1
ATOM 757 C CA . LEU A 1 98 ? -7.423 9.143 8.723 1.00 87.81 98 LEU A CA 1
ATOM 758 C C . LEU A 1 98 ? -5.900 9.007 8.604 1.00 87.81 98 LEU A C 1
ATOM 760 O O . LEU A 1 98 ? -5.354 9.141 7.510 1.00 87.81 98 LEU A O 1
ATOM 764 N N . LEU A 1 99 ? -5.224 8.678 9.706 1.00 85.62 99 LEU A N 1
ATOM 765 C CA . LEU A 1 99 ? -3.781 8.442 9.707 1.00 85.62 99 LEU A CA 1
ATOM 766 C C . LEU A 1 99 ? -3.400 7.240 8.839 1.00 85.62 99 LEU A C 1
ATOM 768 O O . LEU A 1 99 ? -2.435 7.330 8.093 1.00 85.62 99 LEU A O 1
ATOM 772 N N . CYS A 1 100 ? -4.170 6.153 8.877 1.00 87.75 100 CYS A N 1
ATOM 773 C CA . CYS A 1 100 ? -3.911 4.942 8.101 1.00 87.75 100 CYS A CA 1
ATOM 774 C C . CYS A 1 100 ? -4.120 5.159 6.593 1.00 87.75 100 CYS A C 1
ATOM 776 O O . CYS A 1 100 ? -3.355 4.629 5.793 1.00 87.75 100 CYS A O 1
ATOM 778 N N . ALA A 1 101 ? -5.086 6.000 6.204 1.00 83.62 101 ALA A N 1
ATOM 779 C CA . ALA A 1 101 ? -5.309 6.370 4.806 1.00 83.62 101 ALA A CA 1
ATOM 780 C C . ALA A 1 101 ? -4.120 7.145 4.196 1.00 83.62 101 ALA A C 1
ATOM 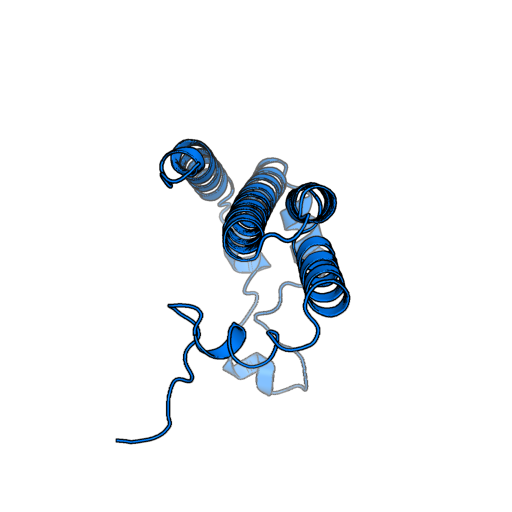782 O O . ALA A 1 101 ? -3.785 6.947 3.027 1.00 83.62 101 ALA A O 1
ATOM 783 N N . VAL A 1 102 ? -3.456 7.996 4.985 1.00 83.38 102 VAL A N 1
ATOM 784 C CA . VAL A 1 102 ? -2.283 8.773 4.540 1.00 83.38 102 VAL A CA 1
ATOM 785 C C . VAL A 1 102 ? -0.990 7.970 4.695 1.00 83.38 102 VAL A C 1
ATOM 787 O O . VAL A 1 102 ? -0.159 7.931 3.790 1.00 83.38 102 VAL A O 1
ATOM 790 N N . CYS A 1 103 ? -0.820 7.310 5.838 1.00 86.50 103 CYS A N 1
ATOM 791 C CA . CYS A 1 103 ? 0.367 6.554 6.200 1.00 86.50 103 CYS A CA 1
ATOM 792 C C . CYS A 1 103 ? -0.026 5.316 7.019 1.00 86.50 103 CYS A C 1
ATOM 794 O O . CYS A 1 103 ? -0.185 5.382 8.242 1.00 86.50 103 CYS A O 1
ATOM 796 N N . GLY A 1 104 ? -0.147 4.168 6.344 1.00 85.12 104 GLY A N 1
ATOM 797 C CA . GLY A 1 104 ? -0.523 2.889 6.953 1.00 85.12 104 GLY A CA 1
ATOM 798 C C . GLY A 1 104 ? 0.208 2.563 8.268 1.00 85.12 104 GLY A C 1
ATOM 799 O O . GLY A 1 104 ? -0.472 2.320 9.268 1.00 85.12 104 GLY A O 1
ATOM 800 N N . PRO A 1 105 ? 1.556 2.627 8.325 1.00 86.00 105 PRO A N 1
ATOM 801 C CA . PRO A 1 105 ? 2.321 2.331 9.540 1.00 86.00 105 PRO A CA 1
ATOM 802 C C . PRO A 1 105 ? 1.997 3.253 10.723 1.00 86.00 105 PRO A C 1
ATOM 804 O O . PRO A 1 105 ? 1.810 2.782 11.844 1.00 86.00 105 PRO A O 1
ATOM 807 N N . VAL A 1 106 ? 1.877 4.563 10.485 1.00 86.88 106 VAL A N 1
ATOM 808 C CA . VAL A 1 106 ? 1.529 5.538 11.536 1.00 86.88 106 VAL A CA 1
ATOM 809 C C . VAL A 1 106 ? 0.093 5.325 12.013 1.00 86.88 106 VAL A C 1
ATOM 811 O O . VAL A 1 106 ? -0.180 5.388 13.212 1.00 86.88 106 VAL A O 1
ATOM 814 N N . GLY A 1 107 ? -0.820 5.013 11.090 1.00 84.62 107 GLY A N 1
ATOM 815 C CA . GLY A 1 107 ? -2.183 4.614 11.424 1.00 84.62 107 GLY A CA 1
ATOM 816 C C . GLY A 1 107 ? -2.225 3.378 12.319 1.00 84.62 107 GLY A C 1
ATOM 817 O O . GLY A 1 107 ? -2.911 3.391 13.336 1.00 84.62 107 GLY A O 1
ATOM 818 N N . LEU A 1 108 ? -1.448 2.340 12.009 1.00 83.50 108 LEU A N 1
ATOM 819 C CA . LEU A 1 108 ? -1.388 1.131 12.833 1.00 83.50 108 LEU A CA 1
ATOM 820 C C . LEU A 1 108 ? -0.864 1.425 14.247 1.00 83.50 108 LEU A C 1
ATOM 822 O O . LEU A 1 108 ? -1.470 0.992 15.225 1.00 83.50 108 LEU A O 1
ATOM 826 N N . LEU A 1 109 ? 0.206 2.215 14.370 1.00 85.94 109 LEU A N 1
ATOM 827 C CA . LEU A 1 109 ? 0.735 2.633 15.674 1.00 85.94 109 LEU A CA 1
ATOM 828 C C . LEU A 1 109 ? -0.302 3.418 16.487 1.00 85.94 109 LEU A C 1
ATOM 830 O O . LEU A 1 109 ? -0.492 3.153 17.674 1.00 85.94 109 LEU A O 1
ATOM 834 N N . SER A 1 110 ? -1.022 4.341 15.843 1.00 86.88 110 SER A N 1
ATOM 835 C CA . SER A 1 110 ? -2.127 5.068 16.474 1.00 86.88 110 SER A CA 1
ATOM 836 C C . SER A 1 110 ? -3.245 4.126 16.930 1.00 86.88 110 SER A C 1
ATOM 838 O O . SER A 1 110 ? -3.815 4.346 18.001 1.00 86.88 110 SER A O 1
ATOM 840 N N . HIS A 1 111 ? -3.546 3.069 16.168 1.00 85.00 111 HIS A N 1
ATOM 841 C CA . HIS A 1 111 ? -4.566 2.092 16.544 1.00 85.00 111 HIS A CA 1
ATOM 842 C C . HIS A 1 111 ? -4.171 1.360 17.821 1.00 85.00 111 HIS A C 1
ATOM 844 O O . HIS A 1 111 ? -4.936 1.347 18.781 1.00 85.00 111 HIS A O 1
ATOM 850 N N . LEU A 1 112 ? -2.951 0.817 17.843 1.00 85.75 112 LEU A N 1
ATOM 851 C CA . LEU A 1 112 ? -2.415 0.068 18.977 1.00 85.75 112 LEU A CA 1
ATOM 852 C C . LEU A 1 112 ? -2.377 0.925 20.243 1.00 85.75 112 LEU A C 1
ATOM 854 O O . LEU A 1 112 ? -2.821 0.476 21.298 1.00 85.75 112 LEU A O 1
ATOM 858 N N . ALA A 1 113 ? -1.924 2.177 20.126 1.00 86.06 113 ALA A N 1
ATOM 859 C CA . ALA A 1 113 ? -1.932 3.122 21.237 1.00 86.06 113 ALA A CA 1
ATOM 860 C C . ALA A 1 113 ? -3.358 3.382 21.754 1.00 86.06 113 ALA A C 1
ATOM 862 O O . ALA A 1 113 ? -3.596 3.363 22.959 1.00 86.06 113 ALA A O 1
ATOM 863 N N . THR A 1 114 ? -4.322 3.578 20.851 1.00 85.31 114 THR A N 1
ATOM 864 C CA . THR A 1 114 ? -5.716 3.852 21.233 1.00 85.31 114 THR A CA 1
ATOM 865 C C . THR A 1 114 ? -6.363 2.636 21.898 1.00 85.31 114 THR A C 1
ATOM 867 O O . THR A 1 114 ? -7.028 2.782 22.920 1.00 85.31 114 THR A O 1
ATOM 870 N N . CYS A 1 115 ? -6.129 1.432 21.373 1.00 82.62 115 CYS A N 1
ATOM 871 C CA . CYS A 1 115 ? -6.630 0.190 21.961 1.00 82.62 115 CYS A CA 1
ATOM 872 C C . CYS A 1 115 ? -6.040 -0.061 23.352 1.00 82.62 115 CYS A C 1
ATOM 874 O O . CYS A 1 115 ? -6.787 -0.390 24.269 1.00 82.62 115 CYS A O 1
ATOM 876 N N . ALA A 1 116 ? -4.734 0.160 23.535 1.00 83.25 116 ALA A N 1
ATOM 877 C CA . ALA A 1 116 ? -4.079 -0.001 24.831 1.00 83.25 116 ALA A CA 1
ATOM 878 C C . ALA A 1 116 ? -4.624 0.968 25.895 1.00 83.25 116 ALA A C 1
ATOM 880 O O . ALA A 1 116 ? -4.798 0.582 27.049 1.00 83.25 116 ALA A O 1
ATOM 881 N N . LEU A 1 117 ? -4.922 2.213 25.510 1.00 84.56 117 LEU A N 1
ATOM 882 C CA . LEU A 1 117 ? -5.478 3.222 26.417 1.00 84.56 117 LEU A CA 1
ATOM 883 C C . LEU A 1 117 ? -6.954 2.979 26.751 1.00 84.56 117 LEU A C 1
ATOM 885 O O . LEU A 1 117 ? -7.391 3.299 27.853 1.00 84.56 117 LEU A O 1
ATOM 889 N N . TRP A 1 118 ? -7.727 2.444 25.804 1.00 82.44 118 TRP A N 1
ATOM 890 C CA . TRP A 1 118 ? -9.171 2.260 25.967 1.00 82.44 118 TRP A CA 1
ATOM 891 C C . TRP A 1 118 ? -9.538 0.917 26.601 1.00 82.44 118 TRP A C 1
ATOM 893 O O . TRP A 1 118 ? -10.548 0.821 27.294 1.00 82.44 118 TRP A O 1
ATOM 903 N N . ASN A 1 119 ? -8.735 -0.124 26.365 1.00 67.50 119 ASN A N 1
ATOM 904 C CA . ASN A 1 119 ? -8.998 -1.470 26.857 1.00 67.50 119 ASN A CA 1
ATOM 905 C C . ASN A 1 119 ? -7.677 -2.188 27.220 1.00 67.50 119 ASN A C 1
ATOM 907 O O . ASN A 1 119 ? -7.190 -3.020 26.451 1.00 67.50 119 ASN A O 1
ATOM 911 N N . PRO A 1 120 ? -7.075 -1.890 28.388 1.00 58.66 120 PRO A N 1
ATOM 912 C CA . PRO A 1 120 ? -5.715 -2.325 28.739 1.00 58.66 120 PRO A CA 1
ATOM 913 C C . PRO A 1 120 ? -5.508 -3.853 28.829 1.00 58.66 120 PRO A C 1
ATOM 915 O O . PRO A 1 120 ? -4.372 -4.302 28.940 1.00 58.66 120 PRO A O 1
ATOM 918 N N . VAL A 1 121 ? -6.577 -4.659 28.764 1.00 51.91 121 VAL A N 1
ATOM 919 C CA . VAL A 1 121 ? -6.561 -6.122 28.972 1.00 51.91 121 VAL A CA 1
ATOM 920 C C . VAL A 1 121 ? -6.728 -6.936 27.671 1.00 51.91 121 VAL A C 1
ATOM 922 O O . VAL A 1 121 ? -6.457 -8.130 27.664 1.00 51.91 121 VAL A O 1
ATOM 925 N N . ALA A 1 122 ? -7.107 -6.331 26.538 1.00 52.53 122 ALA A N 1
ATOM 926 C CA . ALA A 1 122 ? -7.489 -7.083 25.326 1.00 52.53 122 ALA A CA 1
ATOM 927 C C . ALA A 1 122 ? -6.348 -7.341 24.312 1.00 52.53 122 ALA A C 1
ATOM 929 O O . ALA A 1 122 ? -6.565 -7.974 23.275 1.00 52.53 122 ALA A O 1
ATOM 930 N N . THR A 1 123 ? -5.139 -6.834 24.569 1.00 52.84 123 THR A N 1
ATOM 931 C CA . THR A 1 123 ? -4.081 -6.732 23.548 1.00 52.84 123 THR A CA 1
ATOM 932 C C . THR A 1 123 ? -3.392 -8.065 23.226 1.00 52.84 123 THR A C 1
ATOM 934 O O . THR A 1 123 ? -2.917 -8.239 22.106 1.00 52.84 123 THR A O 1
ATOM 937 N N . SER A 1 124 ? -3.349 -9.026 24.157 1.00 46.59 124 SER A N 1
ATOM 938 C CA . SER A 1 124 ? -2.645 -10.304 23.951 1.00 46.59 124 SER A CA 1
ATOM 939 C C . SER A 1 124 ? -3.443 -11.325 23.132 1.00 46.59 124 SER A C 1
ATOM 941 O O . SER A 1 124 ? -2.857 -12.067 22.351 1.00 46.59 124 SER A O 1
ATOM 943 N N . GLU A 1 125 ? -4.771 -11.354 23.260 1.00 44.94 125 GLU A N 1
ATOM 944 C CA . GLU A 1 125 ? -5.601 -12.426 22.685 1.00 44.94 125 GLU A CA 1
ATOM 945 C C . GLU A 1 125 ? -6.062 -12.134 21.241 1.00 44.94 125 GLU A C 1
ATOM 947 O O . GLU A 1 125 ? -6.274 -13.045 20.441 1.00 44.94 125 GLU A O 1
ATOM 952 N N . GLN A 1 126 ? -6.161 -10.855 20.860 1.00 51.72 126 GLN A N 1
ATOM 953 C CA . GLN A 1 126 ? -6.673 -10.423 19.547 1.00 51.72 126 GLN A CA 1
ATOM 954 C C . GLN A 1 126 ? -5.622 -10.465 18.421 1.00 51.72 126 GLN A C 1
ATOM 956 O O . GLN A 1 126 ? -5.982 -10.650 17.261 1.00 51.72 126 GLN A O 1
ATOM 961 N N . VAL A 1 127 ? -4.326 -10.327 18.737 1.00 47.09 127 VAL A N 1
ATOM 962 C CA . VAL A 1 127 ? -3.235 -10.485 17.748 1.00 47.09 127 VAL A CA 1
ATOM 963 C C . VAL A 1 127 ? -3.076 -11.955 17.334 1.00 47.09 127 VAL A C 1
ATOM 965 O O . VAL A 1 127 ? -2.770 -12.233 16.180 1.00 47.09 127 VAL A O 1
ATOM 968 N N . ILE A 1 128 ? -3.353 -12.892 18.248 1.00 44.59 128 ILE A N 1
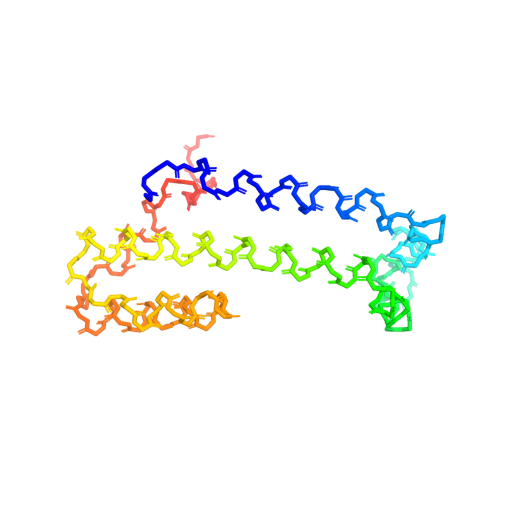ATOM 969 C CA . ILE A 1 128 ? -3.233 -14.345 18.026 1.00 44.59 128 ILE A CA 1
ATOM 970 C C . ILE A 1 128 ? -4.436 -14.905 17.244 1.00 44.59 128 ILE A C 1
ATOM 972 O O . ILE A 1 128 ? -4.309 -15.889 16.521 1.00 44.59 128 ILE A O 1
ATOM 976 N N . THR A 1 129 ? -5.607 -14.271 17.356 1.00 42.50 129 THR A N 1
ATOM 977 C CA . THR A 1 129 ? -6.873 -14.763 16.780 1.00 42.50 129 THR A CA 1
ATOM 978 C C . THR A 1 129 ? -7.286 -14.079 15.474 1.00 42.50 129 THR A C 1
ATOM 980 O O . THR A 1 129 ? -8.337 -14.407 14.921 1.00 42.50 129 THR A O 1
ATOM 983 N N . ALA A 1 130 ? -6.469 -13.167 14.930 1.00 39.81 130 ALA A N 1
ATOM 984 C CA . ALA A 1 130 ? -6.701 -12.599 13.605 1.00 39.81 130 ALA A CA 1
ATOM 985 C C . ALA A 1 130 ? -6.727 -13.729 12.550 1.00 39.81 130 ALA A C 1
ATOM 987 O O . ALA A 1 130 ? -5.722 -14.431 12.385 1.00 39.81 130 ALA A O 1
ATOM 988 N N . PRO A 1 131 ? -7.847 -13.937 11.826 1.00 45.34 131 PRO A N 1
ATOM 989 C CA . PRO A 1 131 ? -7.953 -15.016 10.853 1.00 45.34 131 PRO A CA 1
ATOM 990 C C . PRO A 1 131 ? -7.007 -14.712 9.687 1.00 45.34 131 PRO A C 1
ATOM 992 O O . PRO A 1 131 ? -7.295 -13.870 8.839 1.00 45.34 131 PRO A O 1
ATOM 995 N N . GLY A 1 132 ? -5.844 -15.367 9.698 1.00 49.38 132 GLY A N 1
ATOM 996 C CA . GLY A 1 132 ? -4.777 -15.206 8.706 1.00 49.38 132 GLY A CA 1
ATOM 997 C C . GLY A 1 132 ? -3.373 -14.963 9.272 1.00 49.38 132 GLY A C 1
ATOM 998 O O . GLY A 1 132 ? -2.425 -14.990 8.494 1.00 49.38 132 GLY A O 1
ATOM 999 N N . LEU A 1 133 ? -3.214 -14.765 10.587 1.00 43.91 133 LEU A N 1
ATOM 1000 C CA . LEU A 1 133 ? -1.899 -14.623 11.237 1.00 43.91 133 LEU A CA 1
ATOM 1001 C C . LEU A 1 133 ? -1.746 -15.536 12.468 1.00 43.91 133 LEU A C 1
ATOM 1003 O O . LEU A 1 133 ? -1.052 -15.202 13.424 1.00 43.91 133 LEU A O 1
ATOM 1007 N N . GLY A 1 134 ? -2.415 -16.692 12.455 1.00 32.91 134 GLY A N 1
ATOM 1008 C CA . GLY A 1 134 ? -2.143 -17.743 13.433 1.00 32.91 134 GLY A CA 1
ATOM 1009 C C . GLY A 1 134 ? -0.705 -18.253 13.267 1.00 32.91 134 GLY A C 1
ATOM 1010 O O . GLY A 1 134 ? -0.207 -18.271 12.135 1.00 32.91 134 GLY A O 1
ATOM 1011 N N . PRO A 1 135 ? -0.023 -18.654 14.353 1.00 38.12 135 PRO A N 1
ATOM 1012 C CA . PRO A 1 135 ? 1.321 -19.204 14.271 1.00 38.12 135 PRO A CA 1
ATOM 1013 C C . PRO A 1 135 ? 1.292 -20.444 13.374 1.00 38.12 135 PRO A C 1
ATOM 1015 O O . PRO A 1 135 ? 0.741 -21.485 13.727 1.00 38.12 135 PRO A O 1
ATOM 1018 N N . ALA A 1 136 ? 1.871 -20.322 12.181 1.00 46.03 136 ALA A N 1
ATOM 1019 C CA . ALA A 1 136 ? 2.318 -21.488 11.453 1.00 46.03 136 ALA A CA 1
ATOM 1020 C C . ALA A 1 136 ? 3.361 -22.186 12.336 1.00 46.03 136 ALA A C 1
ATOM 1022 O O . ALA A 1 136 ? 4.358 -21.571 12.707 1.00 46.03 136 ALA A O 1
ATOM 1023 N N . ALA A 1 137 ? 3.106 -23.461 12.621 1.00 44.84 137 ALA A N 1
ATOM 1024 C CA . ALA A 1 137 ? 3.988 -24.399 13.305 1.00 44.84 137 ALA A CA 1
ATOM 1025 C C . ALA A 1 137 ? 4.112 -24.243 14.831 1.00 44.84 137 ALA A C 1
ATOM 1027 O O . ALA A 1 137 ? 5.155 -23.864 15.349 1.00 44.84 137 ALA A O 1
ATOM 1028 N N . GLU A 1 138 ? 3.104 -24.734 15.550 1.00 40.72 138 GLU A N 1
ATOM 1029 C CA . GLU A 1 138 ? 3.394 -25.674 16.636 1.00 40.72 138 GLU A CA 1
ATOM 1030 C C . GLU A 1 138 ? 2.277 -26.729 16.720 1.00 40.72 138 GLU A C 1
ATOM 1032 O O . GLU A 1 138 ? 1.098 -26.387 16.748 1.00 40.72 138 GLU A O 1
ATOM 1037 N N . ALA A 1 139 ? 2.682 -28.004 16.739 1.00 34.56 139 ALA A N 1
ATOM 1038 C CA . ALA A 1 139 ? 1.881 -29.224 16.920 1.00 34.56 139 ALA A CA 1
ATOM 1039 C C . ALA A 1 139 ? 1.093 -29.790 15.712 1.00 34.56 139 ALA A C 1
ATOM 1041 O O . ALA A 1 139 ? -0.129 -29.666 15.633 1.00 34.56 139 ALA A O 1
ATOM 1042 N N . ALA A 1 140 ? 1.802 -30.523 14.842 1.00 33.56 140 ALA A N 1
ATOM 1043 C CA . ALA A 1 140 ? 1.504 -31.921 14.472 1.00 33.56 140 ALA A CA 1
ATOM 1044 C C . ALA A 1 140 ? 2.659 -32.507 13.646 1.00 33.56 140 ALA A C 1
ATOM 1046 O O . ALA A 1 140 ? 2.956 -31.941 12.570 1.00 33.56 140 ALA A O 1
#